Protein AF-A0A107FBV5-F1 (afdb_monomer_lite)

Radius of gyration: 19.69 Å; c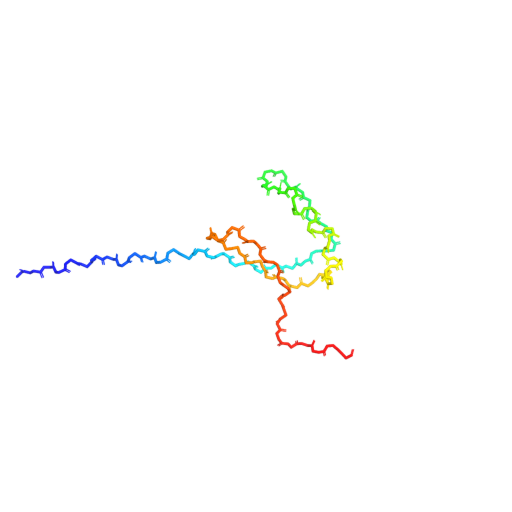hains: 1; bounding box: 31×41×65 Å

Secondary structure (DSSP, 8-state):
-------PPP-----EEEEEEEPPSSPPPPPTTS---HHHHHHHHHGGGGT--TT-EEEEEEETTTTEEEEEE---S-----

Organism: NCBI:txid101571

Foldseek 3Di:
DDDPDPDPDPDPPPQKDKDKDFQAPDQDDDDVPDPDDPVSSVCNVCCVVVVDDGGFIWMWMQRNVVRDTDIDGPPPPDDPDD

pLDDT: mean 76.16, std 14.07, range [40.88, 94.38]

Sequence (82 aa):
MANANHKSRPKKRNLNTRLAMILRSTPDKPKRGWPYLPWMSVIDAHFKLFGFEPGDRVLLDINHKTRQITITPDCIQGEQRP

Structure (mmCIF, N/CA/C/O backbone):
data_AF-A0A107FBV5-F1
#
_entry.id   AF-A0A107FBV5-F1
#
loop_
_atom_site.group_PDB
_atom_site.id
_atom_site.type_symbol
_atom_site.label_atom_id
_atom_site.label_alt_id
_atom_site.label_comp_id
_atom_site.label_asym_id
_atom_site.label_entity_id
_atom_site.label_seq_id
_atom_site.pdbx_PDB_ins_code
_atom_site.Cartn_x
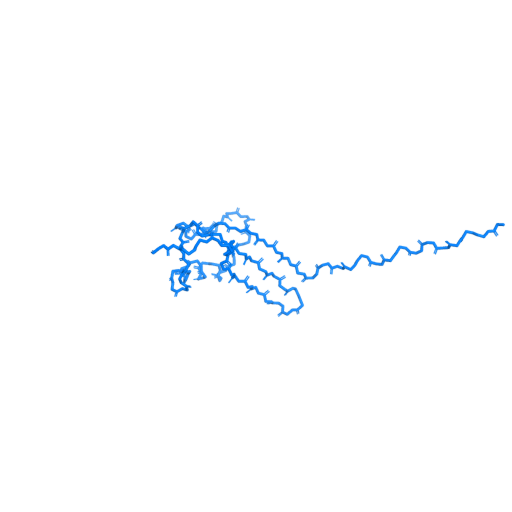_atom_site.Cartn_y
_atom_site.Cartn_z
_atom_site.occupancy
_atom_site.B_iso_or_equiv
_atom_site.auth_seq_id
_atom_site.auth_comp_id
_atom_site.auth_asym_id
_atom_site.auth_atom_id
_atom_site.pdbx_PDB_model_num
ATOM 1 N N . MET A 1 1 ? 0.874 -23.254 54.230 1.00 54.75 1 MET A N 1
ATOM 2 C CA . MET A 1 1 ? 0.389 -23.567 52.868 1.00 54.75 1 MET A CA 1
ATOM 3 C C . MET A 1 1 ? -0.558 -22.464 52.420 1.00 54.75 1 MET A C 1
ATOM 5 O O . MET A 1 1 ? -1.587 -22.310 53.056 1.00 54.75 1 MET A O 1
ATOM 9 N N . ALA A 1 2 ? -0.217 -21.694 51.383 1.00 47.88 2 ALA A N 1
ATOM 10 C CA . ALA A 1 2 ? -1.168 -20.889 50.606 1.00 47.88 2 ALA A CA 1
ATOM 11 C C . ALA A 1 2 ? -0.484 -20.462 49.297 1.00 47.88 2 ALA A C 1
ATOM 13 O O . ALA A 1 2 ? 0.366 -19.576 49.287 1.00 47.88 2 ALA A O 1
ATOM 14 N N . ASN A 1 3 ? -0.809 -21.152 48.204 1.00 52.94 3 ASN A N 1
ATOM 15 C CA . ASN A 1 3 ? -0.356 -20.807 46.862 1.00 52.94 3 ASN A CA 1
ATOM 16 C C . ASN A 1 3 ? -1.263 -19.684 46.334 1.00 52.94 3 ASN A C 1
ATOM 18 O O . ASN A 1 3 ? -2.437 -19.915 46.036 1.00 52.94 3 ASN A O 1
ATOM 22 N N . ALA A 1 4 ? -0.746 -18.455 46.302 1.00 55.12 4 ALA A N 1
ATOM 23 C CA . ALA A 1 4 ? -1.468 -17.294 45.805 1.00 55.12 4 ALA A CA 1
ATOM 24 C C . ALA A 1 4 ? -1.536 -17.349 44.271 1.00 55.12 4 ALA A C 1
ATOM 26 O O . ALA A 1 4 ? -0.555 -17.161 43.559 1.00 55.12 4 ALA A O 1
ATOM 27 N N . ASN A 1 5 ? -2.744 -17.642 43.803 1.00 59.88 5 ASN A N 1
ATOM 28 C CA . ASN A 1 5 ? -3.225 -17.720 42.430 1.00 59.88 5 ASN A CA 1
ATOM 29 C C . ASN A 1 5 ? -2.581 -16.681 41.481 1.00 59.88 5 ASN A C 1
ATOM 31 O O . ASN A 1 5 ? -3.026 -15.535 41.386 1.00 59.88 5 ASN A O 1
ATOM 35 N N . HIS A 1 6 ? -1.550 -17.097 40.742 1.00 58.66 6 HIS A N 1
ATOM 36 C CA . HIS A 1 6 ? -0.882 -16.289 39.723 1.00 58.66 6 HIS A CA 1
ATOM 37 C C . HIS A 1 6 ? -1.736 -16.274 38.442 1.00 58.66 6 HIS A C 1
ATOM 39 O O . HIS A 1 6 ? -1.400 -16.895 37.435 1.00 58.66 6 HIS A O 1
ATOM 45 N N . LYS A 1 7 ? -2.890 -15.591 38.463 1.00 59.38 7 LYS A N 1
ATOM 46 C CA . LYS A 1 7 ? -3.691 -15.399 37.244 1.00 59.38 7 LYS A CA 1
ATOM 47 C C . LYS A 1 7 ? -2.867 -14.583 36.248 1.00 59.38 7 LYS A C 1
ATOM 49 O O . LYS A 1 7 ? -2.569 -13.413 36.483 1.00 59.38 7 LYS A O 1
ATOM 54 N N . SER A 1 8 ? -2.479 -15.204 35.135 1.00 60.75 8 SER A N 1
ATOM 55 C CA . SER A 1 8 ? -1.755 -14.532 34.059 1.00 60.75 8 SER A CA 1
ATOM 56 C C . SER A 1 8 ? -2.579 -13.352 33.545 1.00 60.75 8 SER A C 1
ATOM 58 O O . SER A 1 8 ? -3.709 -13.527 33.083 1.00 60.75 8 SER A O 1
ATOM 60 N N . ARG A 1 9 ? -2.015 -12.146 33.620 1.00 63.81 9 ARG A N 1
ATOM 61 C CA . ARG A 1 9 ? -2.615 -10.926 33.074 1.00 63.81 9 ARG A CA 1
ATOM 62 C C . ARG A 1 9 ? -2.907 -11.152 31.578 1.00 63.81 9 ARG A C 1
ATOM 64 O O . ARG A 1 9 ? -1.996 -11.593 30.874 1.00 63.81 9 ARG A O 1
ATOM 71 N N . PRO A 1 10 ? -4.123 -10.875 31.069 1.00 58.84 10 PRO A N 1
ATOM 72 C CA . PRO A 1 10 ? -4.434 -11.088 29.660 1.00 58.84 10 PRO A CA 1
ATOM 73 C C . PRO A 1 10 ? -3.444 -10.309 28.793 1.00 58.84 10 PRO A C 1
ATOM 75 O O . PRO A 1 10 ? -3.315 -9.090 28.944 1.00 58.84 10 PRO A O 1
ATOM 78 N N . LYS A 1 11 ? -2.725 -11.001 27.899 1.00 62.41 11 LYS A N 1
ATOM 79 C CA . LYS A 1 11 ? -1.890 -10.338 26.891 1.00 62.41 11 LYS A CA 1
ATOM 80 C C . LYS A 1 11 ? -2.795 -9.390 26.111 1.00 62.41 11 LYS A C 1
ATOM 82 O O . LYS A 1 11 ? -3.727 -9.829 25.439 1.00 62.41 11 LYS A O 1
ATOM 87 N N . LYS A 1 12 ? -2.538 -8.087 26.230 1.00 62.97 12 LYS A N 1
ATOM 88 C CA . LYS A 1 12 ? -3.235 -7.041 25.479 1.00 62.97 12 LYS A CA 1
ATOM 89 C C . LYS A 1 12 ? -3.072 -7.389 23.997 1.00 62.97 12 LYS A C 1
ATOM 91 O O . LYS A 1 12 ? -1.958 -7.334 23.480 1.00 62.97 12 LYS A O 1
ATOM 96 N N . ARG A 1 13 ? -4.145 -7.841 23.341 1.00 66.06 13 ARG A N 1
ATOM 97 C CA . ARG A 1 13 ? -4.108 -8.192 21.916 1.00 66.06 13 ARG A CA 1
ATOM 98 C C . ARG A 1 13 ? -3.674 -6.937 21.168 1.00 66.06 13 ARG A C 1
ATOM 100 O O . ARG A 1 13 ? -4.318 -5.898 21.312 1.00 66.06 13 ARG A O 1
ATOM 107 N N . ASN A 1 14 ? -2.558 -7.004 20.446 1.00 67.75 14 ASN A N 1
ATOM 108 C CA . ASN A 1 14 ? -2.158 -5.892 19.599 1.00 67.75 14 ASN A CA 1
ATOM 109 C C . ASN A 1 14 ? -3.188 -5.808 18.468 1.00 67.75 14 ASN A C 1
ATOM 111 O O . ASN A 1 14 ? -3.346 -6.750 17.694 1.00 67.75 14 ASN A O 1
ATOM 115 N N . LEU A 1 15 ? -3.973 -4.733 18.472 1.00 80.19 15 LEU A N 1
ATOM 116 C CA . LEU A 1 15 ? -5.074 -4.508 17.533 1.00 80.19 15 LEU A CA 1
ATOM 117 C C . LEU A 1 15 ? -4.619 -3.718 16.306 1.00 80.19 15 LEU A C 1
ATOM 119 O O . LEU A 1 15 ? -5.464 -3.325 15.509 1.00 80.19 15 LEU A O 1
ATOM 123 N N . ASN A 1 16 ? -3.307 -3.524 16.155 1.00 85.38 16 ASN A N 1
ATOM 124 C CA . ASN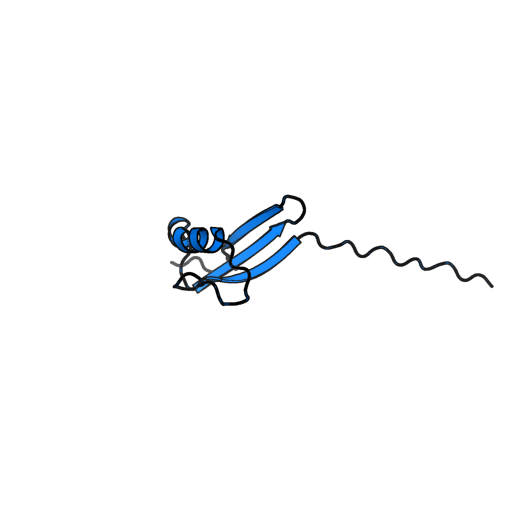 A 1 16 ? -2.699 -2.951 14.969 1.00 85.38 16 ASN A CA 1
ATOM 125 C C . ASN A 1 16 ? -1.690 -3.940 14.383 1.00 85.38 16 ASN A C 1
ATOM 127 O O . ASN A 1 16 ? -0.903 -4.556 15.107 1.00 85.38 16 ASN A O 1
ATOM 131 N N . THR A 1 17 ? -1.709 -4.081 13.063 1.00 89.44 17 THR A N 1
ATOM 132 C CA . THR A 1 17 ? -0.701 -4.831 12.310 1.00 89.44 17 THR A CA 1
ATOM 133 C C . THR A 1 17 ? 0.102 -3.845 11.475 1.00 89.44 17 THR A C 1
ATOM 135 O O . THR A 1 17 ? -0.488 -3.078 10.724 1.00 89.44 17 THR A O 1
ATOM 138 N N . ARG A 1 18 ? 1.433 -3.875 11.602 1.00 88.81 18 ARG A N 1
ATOM 139 C CA . ARG A 1 18 ? 2.355 -3.061 10.801 1.00 88.81 18 ARG A CA 1
ATOM 140 C C . ARG A 1 18 ? 3.222 -3.944 9.924 1.00 88.81 18 ARG A C 1
ATOM 142 O O . ARG A 1 18 ? 3.823 -4.891 10.427 1.00 88.81 18 ARG A O 1
ATOM 149 N N . LEU A 1 19 ? 3.290 -3.620 8.639 1.00 88.06 19 LEU A N 1
ATOM 150 C CA . LEU A 1 19 ? 4.074 -4.345 7.643 1.00 88.06 19 LEU A CA 1
ATOM 151 C C . LEU A 1 19 ? 4.897 -3.338 6.838 1.00 88.06 19 LEU A C 1
ATOM 153 O O . LEU A 1 19 ? 4.348 -2.355 6.353 1.00 88.06 19 LEU A O 1
ATOM 157 N N . ALA A 1 20 ? 6.197 -3.582 6.692 1.00 88.44 20 ALA A N 1
ATOM 158 C CA . ALA A 1 20 ? 7.048 -2.820 5.784 1.00 88.44 20 ALA A CA 1
ATOM 159 C C . ALA A 1 20 ? 7.170 -3.572 4.456 1.00 88.44 20 ALA A C 1
ATOM 161 O O . ALA A 1 20 ? 7.360 -4.791 4.452 1.00 88.44 20 ALA A O 1
ATOM 162 N N . MET A 1 21 ? 7.079 -2.858 3.340 1.00 87.38 21 MET A N 1
ATOM 163 C CA . MET A 1 21 ? 7.211 -3.435 2.002 1.00 87.38 21 MET A CA 1
ATOM 164 C C . MET A 1 21 ? 7.913 -2.468 1.050 1.00 87.38 21 MET A C 1
ATOM 166 O O . MET A 1 21 ? 7.970 -1.271 1.306 1.00 87.38 21 MET A O 1
ATOM 170 N N . ILE A 1 22 ? 8.463 -3.007 -0.037 1.00 87.56 22 ILE A N 1
ATOM 171 C CA . ILE A 1 22 ? 9.059 -2.229 -1.126 1.00 87.56 22 ILE A CA 1
ATOM 172 C C . ILE A 1 22 ? 8.059 -2.189 -2.277 1.00 87.56 22 ILE A C 1
ATOM 174 O O . ILE A 1 22 ? 7.587 -3.246 -2.710 1.00 87.56 22 ILE A O 1
ATOM 178 N N . LEU A 1 23 ? 7.756 -0.992 -2.777 1.00 85.56 23 LEU A N 1
ATOM 179 C CA . LEU A 1 23 ? 6.896 -0.817 -3.938 1.00 85.56 23 LEU A CA 1
ATOM 180 C C . LEU A 1 23 ? 7.580 -1.342 -5.193 1.00 85.56 23 LEU A C 1
ATOM 182 O O . LEU A 1 23 ? 8.749 -1.070 -5.468 1.00 85.56 23 LEU A O 1
ATOM 186 N N . ARG A 1 24 ? 6.838 -2.119 -5.975 1.00 82.25 24 ARG A N 1
ATOM 187 C CA . ARG A 1 24 ? 7.327 -2.688 -7.229 1.00 82.25 24 ARG A CA 1
ATOM 188 C C . ARG A 1 24 ? 6.986 -1.768 -8.389 1.00 82.25 24 ARG A C 1
ATOM 190 O O . ARG A 1 24 ? 6.028 -1.009 -8.345 1.00 82.25 24 ARG A O 1
ATOM 197 N N . SER A 1 25 ? 7.749 -1.889 -9.469 1.00 78.69 25 SER A N 1
ATOM 198 C CA . SER A 1 25 ? 7.495 -1.153 -10.714 1.00 78.69 25 SER A CA 1
ATOM 199 C C . SER A 1 25 ? 6.241 -1.605 -11.454 1.00 78.69 25 SER A C 1
ATOM 201 O O . SER A 1 25 ? 5.755 -0.899 -12.335 1.00 78.69 25 SER A O 1
ATOM 203 N N . THR A 1 26 ? 5.721 -2.782 -11.109 1.00 76.00 26 THR A N 1
ATOM 204 C CA . THR A 1 26 ? 4.503 -3.345 -11.684 1.00 76.00 26 THR A CA 1
ATOM 205 C C . THR A 1 26 ? 3.533 -3.707 -10.562 1.00 76.00 26 THR A C 1
ATOM 207 O O . THR A 1 26 ? 3.998 -4.176 -9.519 1.00 76.00 26 THR A O 1
ATOM 210 N N . PRO A 1 27 ? 2.215 -3.512 -10.769 1.00 74.62 27 PRO A N 1
ATOM 211 C CA . PRO A 1 27 ? 1.195 -3.944 -9.821 1.00 74.62 27 PRO A CA 1
ATOM 212 C C . PRO A 1 27 ? 1.358 -5.417 -9.471 1.00 74.62 27 PRO A C 1
ATOM 214 O O . PRO A 1 27 ? 1.666 -6.242 -10.345 1.00 74.62 27 PRO A O 1
ATOM 217 N N . ASP A 1 28 ? 1.107 -5.768 -8.213 1.00 73.88 28 ASP A N 1
ATOM 218 C CA . ASP A 1 28 ? 1.095 -7.170 -7.834 1.00 73.88 28 ASP A CA 1
ATOM 219 C C . ASP A 1 28 ? -0.094 -7.841 -8.530 1.00 73.88 28 ASP A C 1
ATOM 221 O O . ASP A 1 28 ? -1.250 -7.440 -8.393 1.00 73.88 28 ASP A O 1
ATOM 225 N N . LYS A 1 29 ? 0.190 -8.878 -9.322 1.00 74.88 29 LYS A N 1
ATOM 226 C CA . LYS A 1 29 ? -0.858 -9.668 -9.971 1.00 74.88 29 LYS A CA 1
ATOM 227 C C . LYS A 1 29 ? -1.466 -10.642 -8.959 1.00 74.88 29 LYS A C 1
ATOM 229 O O . LYS A 1 29 ? -0.717 -11.223 -8.164 1.00 74.88 29 LYS A O 1
ATOM 234 N N . PRO A 1 30 ? -2.786 -10.901 -9.018 1.00 76.12 30 PRO A N 1
ATOM 235 C CA . PRO A 1 30 ? -3.404 -11.954 -8.224 1.00 76.12 30 PRO A CA 1
ATOM 236 C C . PRO A 1 30 ? -2.674 -13.279 -8.457 1.00 76.12 30 PRO A C 1
ATOM 238 O O . PRO A 1 30 ? -2.605 -13.781 -9.580 1.00 76.12 30 PRO A O 1
ATOM 241 N N . LYS A 1 31 ? -2.116 -13.857 -7.390 1.00 75.19 31 LYS A N 1
ATOM 242 C CA . LYS A 1 31 ? -1.544 -15.206 -7.425 1.00 75.19 31 LYS A CA 1
ATOM 243 C C . LYS A 1 31 ? -2.630 -16.214 -7.076 1.00 75.19 31 LYS A C 1
ATOM 245 O O . LYS A 1 31 ? -3.402 -16.006 -6.142 1.00 75.19 31 LYS A O 1
ATOM 250 N N . ARG A 1 32 ? -2.675 -17.335 -7.801 1.00 77.75 32 ARG A N 1
ATOM 251 C CA . ARG A 1 32 ? -3.612 -18.431 -7.517 1.00 77.75 32 ARG A CA 1
ATOM 252 C C . ARG A 1 32 ? -3.442 -18.885 -6.059 1.00 77.75 32 ARG A C 1
ATOM 254 O O . ARG A 1 32 ? -2.334 -19.215 -5.650 1.00 77.75 32 ARG A O 1
ATOM 261 N N . GLY A 1 33 ? -4.529 -18.874 -5.286 1.00 77.19 33 GLY A N 1
ATOM 262 C CA . GLY A 1 33 ? -4.532 -19.255 -3.866 1.00 77.19 33 GLY A CA 1
ATOM 263 C C . GLY A 1 33 ? -4.218 -18.129 -2.873 1.00 77.19 33 GLY A C 1
ATOM 264 O O . GLY A 1 33 ? -4.312 -18.362 -1.672 1.00 77.19 33 GLY A O 1
ATOM 265 N N . TRP A 1 34 ? -3.897 -16.918 -3.337 1.00 73.94 34 TRP A N 1
ATOM 266 C CA . TRP A 1 34 ? -3.763 -15.745 -2.471 1.00 73.94 34 TRP A CA 1
ATOM 267 C C . TRP A 1 34 ? -5.039 -14.902 -2.536 1.00 73.94 34 TRP A C 1
ATOM 269 O O . TRP A 1 34 ? -5.546 -14.669 -3.636 1.00 73.94 34 TRP A O 1
ATOM 279 N N . PRO A 1 35 ? -5.569 -14.426 -1.395 1.00 72.31 35 PRO A N 1
ATOM 280 C CA . PRO A 1 35 ? -6.671 -13.478 -1.411 1.00 72.31 35 PRO A CA 1
ATOM 281 C C . PRO A 1 35 ? -6.171 -12.175 -2.040 1.00 72.31 35 PRO A C 1
ATOM 283 O O . PRO A 1 35 ? -5.425 -11.420 -1.425 1.00 72.31 35 PRO A O 1
ATOM 286 N N . TYR A 1 36 ? -6.555 -11.937 -3.291 1.00 73.75 36 TYR A N 1
ATOM 287 C CA . TYR A 1 36 ? -6.292 -10.681 -3.974 1.00 73.75 36 TYR A CA 1
ATOM 288 C C . TYR A 1 36 ? -7.544 -9.825 -3.902 1.00 73.75 36 TYR A C 1
ATOM 290 O O . TYR A 1 36 ? -8.585 -10.174 -4.463 1.00 73.75 36 TYR A O 1
ATOM 298 N N . LEU A 1 37 ? -7.460 -8.727 -3.161 1.00 79.62 37 LEU A N 1
ATOM 299 C CA . LEU A 1 37 ? -8.597 -7.840 -2.985 1.00 79.62 37 LEU A CA 1
ATOM 300 C C . LEU A 1 37 ? -8.666 -6.882 -4.184 1.00 79.62 37 LEU A C 1
ATOM 302 O O . LEU A 1 37 ? -7.639 -6.297 -4.529 1.00 79.62 37 LEU A O 1
ATOM 306 N N . PRO A 1 38 ? -9.841 -6.665 -4.807 1.00 76.25 38 PRO A N 1
ATOM 307 C CA . PRO A 1 38 ? -9.959 -5.814 -5.996 1.00 76.25 38 PRO A CA 1
ATOM 308 C C . PRO A 1 38 ? -9.355 -4.413 -5.824 1.00 76.25 38 PRO A C 1
ATOM 310 O O . PRO A 1 38 ? -8.739 -3.885 -6.748 1.00 76.25 38 PRO A O 1
ATOM 313 N N . TRP A 1 39 ? -9.460 -3.839 -4.621 1.00 82.00 39 TRP A N 1
ATOM 314 C CA . TRP A 1 39 ? -8.910 -2.522 -4.307 1.00 82.00 39 TRP A CA 1
ATOM 315 C C . TRP A 1 39 ? -7.378 -2.463 -4.374 1.00 82.00 39 TRP A C 1
ATOM 317 O O . TRP A 1 39 ? -6.852 -1.390 -4.640 1.00 82.00 39 TRP A O 1
ATOM 327 N N . MET A 1 40 ? -6.655 -3.577 -4.191 1.00 80.00 40 MET A N 1
ATOM 328 C CA . MET A 1 40 ? -5.185 -3.587 -4.269 1.00 80.00 40 MET A CA 1
ATOM 329 C C . MET A 1 40 ? -4.711 -3.198 -5.671 1.00 80.00 40 MET A C 1
ATOM 331 O O . MET A 1 40 ? -3.837 -2.352 -5.795 1.00 80.00 40 MET A O 1
ATOM 335 N N . SER A 1 41 ? -5.362 -3.717 -6.720 1.00 77.94 41 SER A N 1
ATOM 336 C CA . SER A 1 41 ? -5.057 -3.331 -8.109 1.00 77.94 41 SER A CA 1
ATOM 337 C C . SER A 1 41 ? -5.281 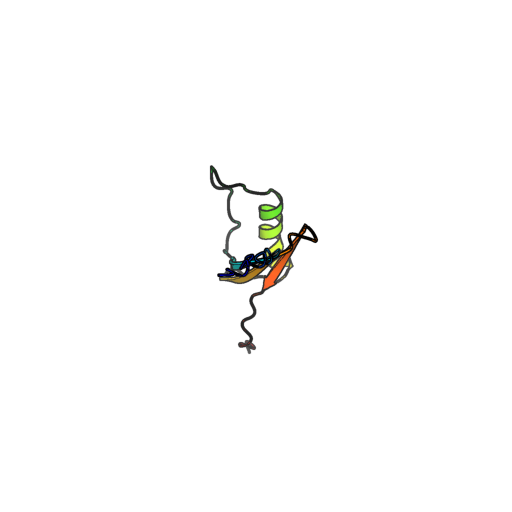-1.842 -8.373 1.00 77.94 41 SER A C 1
ATOM 339 O O . SER A 1 41 ? -4.514 -1.208 -9.096 1.00 77.94 41 SER A O 1
ATOM 341 N N . VAL A 1 42 ? -6.329 -1.279 -7.764 1.00 82.50 42 VAL A N 1
ATOM 342 C CA . VAL A 1 42 ? -6.669 0.138 -7.888 1.00 82.50 42 VAL A CA 1
ATOM 343 C C . VAL A 1 42 ? -5.608 0.974 -7.184 1.00 82.50 42 VAL A C 1
ATOM 345 O O . VAL A 1 42 ? -5.072 1.891 -7.792 1.00 82.50 42 VAL A O 1
ATOM 348 N N . ILE A 1 43 ? -5.256 0.641 -5.943 1.00 82.81 43 ILE A N 1
ATOM 349 C CA . ILE A 1 43 ? -4.217 1.350 -5.190 1.00 82.81 43 ILE A CA 1
ATOM 350 C C . ILE A 1 43 ? -2.859 1.271 -5.901 1.00 82.81 43 ILE A C 1
ATOM 352 O O . ILE A 1 43 ? -2.235 2.314 -6.089 1.00 82.81 43 ILE A O 1
ATOM 356 N N . ASP A 1 44 ? -2.459 0.092 -6.391 1.00 80.12 44 ASP A N 1
ATOM 357 C CA . ASP A 1 44 ? -1.216 -0.092 -7.151 1.00 80.12 44 ASP A CA 1
ATOM 358 C C . ASP A 1 44 ? -1.145 0.833 -8.377 1.00 80.12 44 ASP A C 1
ATOM 360 O O . ASP A 1 44 ? -0.105 1.430 -8.658 1.00 80.12 44 ASP A O 1
ATOM 364 N N . ALA A 1 45 ? -2.261 0.995 -9.098 1.00 80.38 45 ALA A N 1
ATOM 365 C CA . ALA A 1 45 ? -2.341 1.888 -10.255 1.00 80.38 45 ALA A CA 1
ATOM 366 C C . ALA A 1 45 ? -2.260 3.379 -9.877 1.00 80.38 45 ALA A C 1
ATOM 368 O O . ALA A 1 45 ? -1.783 4.188 -10.673 1.00 80.38 45 ALA A O 1
ATOM 369 N N . HIS A 1 46 ? -2.713 3.747 -8.676 1.00 84.50 46 HIS A N 1
ATOM 370 C CA . HIS A 1 46 ? -2.761 5.136 -8.213 1.00 84.50 46 HIS A CA 1
ATOM 371 C C . HIS A 1 46 ? -1.522 5.556 -7.413 1.00 84.50 46 HIS A C 1
ATOM 373 O O . HIS A 1 46 ? -1.379 6.742 -7.129 1.00 84.50 46 HIS A O 1
ATOM 379 N N . PHE A 1 47 ? -0.593 4.648 -7.091 1.00 83.56 47 PHE A N 1
ATOM 380 C CA . PHE A 1 47 ? 0.609 4.991 -6.318 1.00 83.56 47 PHE A CA 1
ATOM 381 C C . PHE A 1 47 ? 1.404 6.155 -6.916 1.00 83.56 47 PHE A C 1
ATOM 383 O O . PHE A 1 47 ? 1.748 7.087 -6.190 1.00 83.56 47 PHE A O 1
ATOM 390 N N . LYS A 1 48 ? 1.590 6.176 -8.240 1.00 78.75 48 LYS A N 1
ATOM 391 C CA . LYS A 1 48 ? 2.262 7.293 -8.925 1.00 78.75 48 LYS A CA 1
ATOM 392 C C . LYS A 1 48 ? 1.528 8.624 -8.759 1.00 78.75 48 LYS A C 1
ATOM 394 O O . LYS A 1 48 ? 2.166 9.656 -8.593 1.00 78.75 48 LYS A O 1
ATOM 399 N N . LEU A 1 49 ? 0.192 8.616 -8.770 1.00 83.12 49 LEU A N 1
ATOM 400 C CA . LEU A 1 49 ? -0.609 9.831 -8.566 1.00 83.12 49 LEU A CA 1
ATOM 401 C C . LEU A 1 49 ? -0.458 10.385 -7.145 1.00 83.12 49 LEU A C 1
ATOM 403 O O . LEU A 1 49 ? -0.602 11.584 -6.935 1.00 83.12 49 LEU A O 1
ATOM 407 N N . PHE A 1 50 ? -0.145 9.519 -6.182 1.00 82.12 50 PHE A N 1
ATOM 408 C CA . PHE A 1 50 ? 0.140 9.900 -4.802 1.00 82.12 50 PHE A CA 1
ATOM 409 C C . PHE A 1 50 ? 1.623 10.221 -4.551 1.00 82.12 50 PHE A C 1
ATOM 411 O O . PHE A 1 50 ? 1.997 10.467 -3.407 1.00 82.12 50 PHE A O 1
ATOM 418 N N . GLY A 1 51 ? 2.456 10.243 -5.598 1.00 83.31 51 GLY A N 1
ATOM 419 C CA . GLY A 1 51 ? 3.878 10.577 -5.506 1.00 83.31 51 GLY A CA 1
ATOM 420 C C . GLY A 1 51 ? 4.770 9.442 -5.003 1.00 83.31 51 GLY A C 1
ATOM 421 O O . GLY A 1 51 ? 5.895 9.709 -4.594 1.00 83.31 51 GLY A O 1
ATOM 422 N N . PHE A 1 52 ? 4.285 8.198 -5.012 1.00 85.56 52 PHE A N 1
ATOM 423 C CA . PHE A 1 52 ? 5.118 7.034 -4.729 1.00 85.56 52 PHE A CA 1
ATOM 424 C C . PHE A 1 52 ? 5.826 6.552 -5.992 1.00 85.56 52 PHE A C 1
ATOM 426 O O . PHE A 1 52 ? 5.202 6.393 -7.047 1.00 85.56 52 PHE A O 1
ATOM 433 N N . GLU A 1 53 ? 7.10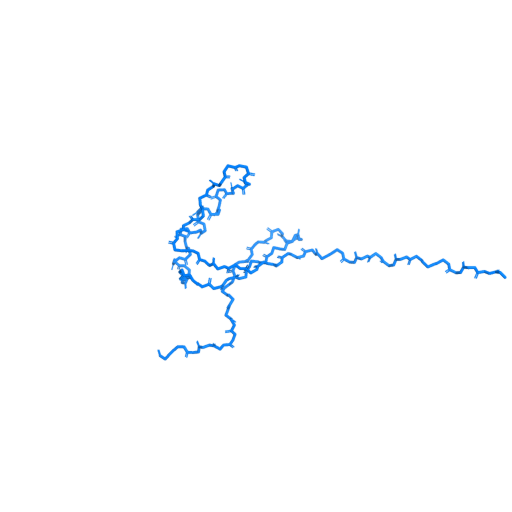0 6.213 -5.847 1.00 85.75 53 GLU A N 1
ATOM 434 C CA . GLU A 1 53 ? 7.925 5.661 -6.910 1.00 85.75 53 GLU A CA 1
ATOM 435 C C . GLU A 1 53 ? 8.237 4.173 -6.677 1.00 85.75 53 GLU A C 1
ATOM 437 O O . GLU A 1 53 ? 8.329 3.691 -5.542 1.00 85.75 53 GLU A O 1
ATOM 442 N N . PRO A 1 54 ? 8.427 3.389 -7.752 1.00 85.25 54 PRO A N 1
ATOM 443 C CA . PRO A 1 54 ? 8.976 2.046 -7.637 1.00 85.25 54 PRO A CA 1
ATOM 444 C C . PRO A 1 54 ? 10.310 2.039 -6.883 1.00 85.25 54 PRO A C 1
ATOM 446 O O . PRO A 1 54 ? 11.218 2.801 -7.201 1.00 85.25 54 PRO A O 1
ATOM 449 N N . GLY A 1 55 ? 10.455 1.123 -5.930 1.00 85.25 55 GLY A N 1
ATOM 450 C CA . GLY A 1 55 ? 11.619 1.045 -5.048 1.00 85.25 55 GLY A CA 1
ATOM 451 C C . GLY A 1 55 ? 11.434 1.774 -3.718 1.00 85.25 55 GLY A C 1
ATOM 452 O O . GLY A 1 55 ? 12.188 1.487 -2.786 1.00 85.25 55 GLY A O 1
ATOM 453 N N . ASP A 1 56 ? 10.414 2.627 -3.583 1.00 87.06 56 ASP A N 1
ATOM 454 C CA . ASP A 1 56 ? 10.099 3.253 -2.303 1.00 87.06 56 ASP A CA 1
ATOM 455 C C . ASP A 1 56 ? 9.720 2.198 -1.268 1.00 87.06 56 ASP A C 1
ATOM 457 O O . ASP A 1 56 ? 8.968 1.248 -1.525 1.00 87.06 56 ASP A O 1
ATOM 461 N N . ARG A 1 57 ? 10.232 2.385 -0.055 1.00 89.62 57 ARG A N 1
ATOM 462 C CA . ARG A 1 57 ? 9.789 1.619 1.099 1.00 89.62 57 ARG A CA 1
ATOM 463 C C . ARG A 1 57 ? 8.522 2.263 1.635 1.00 89.62 57 ARG A C 1
ATOM 465 O O . ARG A 1 57 ? 8.451 3.479 1.768 1.00 89.62 57 ARG A O 1
ATOM 472 N N . VAL A 1 58 ? 7.521 1.451 1.944 1.00 88.44 58 VAL A N 1
ATOM 473 C CA . VAL A 1 58 ? 6.251 1.909 2.508 1.00 88.44 58 VAL A CA 1
ATOM 474 C C . VAL A 1 58 ? 5.883 1.094 3.733 1.00 88.44 58 VAL A C 1
ATOM 476 O O . VAL A 1 58 ? 6.197 -0.096 3.846 1.00 88.44 58 VAL A O 1
ATOM 479 N N . LEU A 1 59 ? 5.190 1.754 4.654 1.00 90.25 59 LEU A N 1
ATOM 480 C CA . LEU A 1 59 ? 4.606 1.153 5.837 1.00 90.25 59 LEU A CA 1
ATOM 481 C C . LEU A 1 59 ? 3.097 1.010 5.637 1.00 90.25 59 LEU A C 1
ATOM 483 O O . LEU A 1 59 ? 2.401 1.992 5.384 1.00 90.25 59 LEU A O 1
ATOM 487 N N . LEU A 1 60 ? 2.606 -0.215 5.802 1.00 89.50 60 LEU A N 1
ATOM 488 C CA . LEU A 1 60 ? 1.192 -0.554 5.859 1.00 89.50 60 LEU A CA 1
ATOM 489 C C . LEU A 1 60 ? 0.775 -0.715 7.325 1.00 89.50 60 LEU A C 1
ATOM 491 O O . LEU A 1 60 ? 1.240 -1.634 8.002 1.00 89.50 60 LEU A O 1
ATOM 495 N N . ASP A 1 61 ? -0.102 0.160 7.808 1.00 91.06 61 ASP A N 1
ATOM 496 C CA . ASP A 1 61 ? -0.702 0.092 9.143 1.00 91.06 61 ASP A CA 1
ATOM 497 C C . ASP A 1 61 ? -2.169 -0.329 9.023 1.00 91.06 61 ASP A C 1
ATOM 499 O O . ASP A 1 61 ? -2.968 0.326 8.357 1.00 91.06 61 ASP A O 1
ATOM 503 N N . ILE A 1 62 ? -2.523 -1.449 9.650 1.00 91.31 62 ILE A N 1
ATOM 504 C CA . ILE A 1 62 ? -3.882 -1.988 9.665 1.00 91.31 62 ILE A CA 1
ATOM 505 C C . ILE A 1 62 ? -4.427 -1.823 11.073 1.00 91.31 62 ILE A C 1
ATOM 507 O O . ILE A 1 62 ? -4.019 -2.539 11.993 1.00 91.31 62 ILE A O 1
ATOM 511 N N . ASN A 1 63 ? -5.373 -0.905 11.229 1.00 91.88 63 ASN A N 1
ATOM 512 C CA . ASN A 1 63 ? -6.075 -0.691 12.480 1.00 91.88 63 ASN A CA 1
ATOM 513 C C . ASN A 1 63 ? -7.341 -1.548 12.513 1.00 91.88 63 ASN A C 1
ATOM 515 O O . ASN A 1 63 ? -8.349 -1.240 11.872 1.00 91.88 63 ASN A O 1
ATOM 519 N N . HIS A 1 64 ? -7.313 -2.621 13.305 1.00 87.44 64 HIS A N 1
ATOM 520 C CA . HIS A 1 64 ? -8.426 -3.569 13.394 1.00 87.44 64 HIS A CA 1
ATOM 521 C C . HIS A 1 64 ? -9.645 -2.999 14.135 1.00 87.44 64 HIS A C 1
ATOM 523 O O . HIS A 1 64 ? -10.742 -3.536 13.998 1.00 87.44 64 HIS A O 1
ATOM 529 N N . LYS A 1 65 ? -9.488 -1.913 14.911 1.00 90.88 65 LYS A N 1
ATOM 530 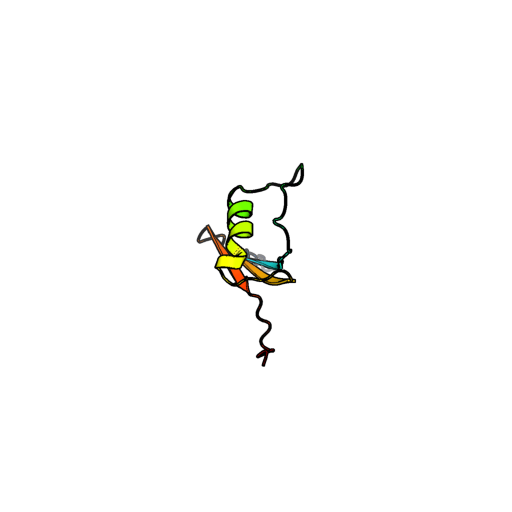C CA . LYS A 1 65 ? -10.612 -1.248 15.594 1.00 90.88 65 LYS A CA 1
ATOM 531 C C . LYS A 1 65 ? -11.393 -0.349 14.646 1.00 90.88 65 LYS A C 1
ATOM 533 O O . LYS A 1 65 ? -12.613 -0.448 14.590 1.00 90.88 65 LYS A O 1
ATOM 538 N N . THR A 1 66 ? -10.693 0.527 13.927 1.00 94.38 66 THR A N 1
ATOM 539 C CA . THR A 1 66 ? -11.316 1.481 12.995 1.00 94.38 66 THR A CA 1
ATOM 540 C C . THR A 1 66 ? -11.540 0.884 11.610 1.00 94.38 66 THR A C 1
ATOM 542 O O . THR A 1 66 ? -12.228 1.494 10.799 1.00 94.38 66 THR A O 1
ATOM 545 N N . ARG A 1 67 ? -11.006 -0.321 11.353 1.00 89.56 67 ARG A N 1
ATOM 546 C CA . ARG A 1 67 ? -11.043 -1.014 10.056 1.00 89.56 67 ARG A CA 1
ATOM 547 C C . ARG A 1 67 ? -10.404 -0.180 8.945 1.00 89.56 67 ARG A C 1
ATOM 549 O O . ARG A 1 67 ? -10.892 -0.149 7.821 1.00 89.56 67 ARG A O 1
ATOM 556 N N . GLN A 1 68 ? -9.318 0.505 9.287 1.00 91.44 68 GLN A N 1
ATOM 557 C CA . GLN A 1 68 ? -8.573 1.363 8.375 1.00 91.44 68 GLN A CA 1
ATOM 558 C C . GLN A 1 68 ? -7.257 0.706 7.984 1.00 91.44 68 GLN A C 1
ATOM 560 O O . GLN A 1 68 ? -6.611 0.045 8.801 1.00 91.44 68 GLN A O 1
ATOM 565 N N . ILE A 1 69 ? -6.878 0.921 6.729 1.00 89.12 69 ILE A N 1
ATOM 566 C CA . ILE A 1 69 ? -5.575 0.567 6.186 1.00 89.12 69 ILE A CA 1
ATOM 567 C C . ILE A 1 69 ? -4.917 1.874 5.754 1.00 89.12 69 ILE A C 1
ATOM 569 O O . ILE A 1 69 ? -5.473 2.594 4.927 1.00 89.12 69 ILE A O 1
ATOM 573 N N . THR A 1 70 ? -3.749 2.166 6.314 1.00 90.19 70 THR A N 1
ATOM 574 C CA . THR A 1 70 ? -2.965 3.360 5.997 1.00 90.19 70 THR A CA 1
ATOM 575 C C . THR A 1 70 ? -1.668 2.937 5.326 1.00 90.19 70 THR A C 1
ATOM 577 O O . THR A 1 70 ? -0.944 2.100 5.863 1.00 90.19 70 THR A O 1
ATOM 580 N N . ILE A 1 71 ? -1.381 3.523 4.163 1.00 88.31 71 ILE A N 1
ATOM 581 C CA . ILE A 1 71 ? -0.109 3.369 3.453 1.00 88.31 71 ILE A CA 1
ATOM 582 C C . ILE A 1 71 ? 0.620 4.697 3.551 1.00 88.31 71 ILE A C 1
ATOM 584 O O . ILE A 1 71 ? 0.119 5.719 3.090 1.00 88.31 71 ILE A O 1
ATOM 588 N N . THR A 1 72 ? 1.797 4.679 4.152 1.00 89.12 72 THR A N 1
ATOM 589 C CA . THR A 1 72 ? 2.670 5.851 4.252 1.00 89.12 72 THR A CA 1
ATOM 590 C C . THR A 1 72 ? 4.031 5.510 3.673 1.00 89.12 72 THR A C 1
ATOM 592 O O . THR A 1 72 ? 4.496 4.389 3.901 1.00 89.12 72 THR A O 1
ATOM 595 N N . PRO A 1 73 ? 4.695 6.446 2.974 1.00 85.94 73 PRO A N 1
ATOM 596 C CA . PRO A 1 73 ? 6.105 6.287 2.664 1.00 85.94 73 PRO A CA 1
ATOM 597 C C . PRO A 1 73 ? 6.863 6.015 3.966 1.00 85.94 73 PRO A C 1
ATOM 599 O O . PRO A 1 73 ? 6.655 6.690 4.975 1.00 85.94 73 PRO A O 1
ATOM 602 N N . ASP A 1 74 ? 7.702 4.989 3.962 1.00 82.12 74 ASP A N 1
ATOM 603 C CA . ASP A 1 74 ? 8.662 4.737 5.028 1.00 82.12 74 ASP A CA 1
ATOM 604 C C . ASP A 1 74 ? 9.856 5.650 4.759 1.00 82.12 74 ASP A C 1
ATOM 606 O O . ASP A 1 74 ? 10.917 5.219 4.304 1.00 82.12 74 ASP A O 1
ATOM 610 N N . CYS A 1 75 ? 9.640 6.953 4.963 1.00 66.38 75 CYS A N 1
ATOM 611 C CA . CYS A 1 75 ? 10.720 7.918 4.991 1.00 66.38 75 CYS A CA 1
ATOM 612 C C . CYS A 1 75 ? 11.540 7.592 6.238 1.00 66.38 75 CYS A C 1
ATOM 614 O O . CYS A 1 75 ? 11.277 8.101 7.329 1.00 66.38 75 CYS A O 1
ATOM 616 N N . ILE A 1 76 ? 12.541 6.725 6.091 1.00 57.75 76 ILE A N 1
ATOM 617 C CA . ILE A 1 76 ? 13.665 6.731 7.016 1.00 57.75 76 ILE A CA 1
ATOM 618 C C . ILE A 1 76 ? 14.166 8.177 6.978 1.00 57.75 76 ILE A C 1
ATOM 620 O O . ILE A 1 76 ? 14.570 8.665 5.925 1.00 57.75 76 ILE A O 1
ATOM 624 N N . GLN A 1 77 ? 14.000 8.907 8.082 1.00 47.56 77 GLN A N 1
ATOM 625 C CA . GLN A 1 77 ? 14.485 10.276 8.226 1.00 47.56 77 GLN A CA 1
ATOM 626 C C . GLN A 1 77 ? 15.957 10.318 7.806 1.00 47.56 77 GLN A C 1
ATOM 628 O O . GLN A 1 77 ? 16.809 9.808 8.527 1.00 47.56 77 GLN A O 1
ATOM 633 N N . GLY A 1 78 ? 16.242 10.897 6.641 1.00 47.06 78 GLY A N 1
ATOM 634 C CA . GLY A 1 78 ? 17.602 11.002 6.122 1.00 47.06 78 GLY A CA 1
ATOM 635 C C . GLY A 1 78 ? 17.691 10.640 4.650 1.00 47.06 78 GLY A C 1
ATOM 636 O O . GLY A 1 78 ? 18.154 9.566 4.314 1.00 47.06 78 GLY A O 1
ATOM 637 N N . GLU A 1 79 ? 17.193 11.519 3.788 1.00 45.22 79 GLU A N 1
ATOM 638 C CA . GLU A 1 79 ? 17.987 12.070 2.688 1.00 45.22 79 GLU A CA 1
ATOM 639 C C . GLU A 1 79 ? 17.138 13.202 2.096 1.00 45.22 79 GLU A C 1
ATOM 641 O O . GLU A 1 79 ? 16.183 12.974 1.350 1.00 45.22 79 GLU A O 1
ATOM 646 N N . GLN A 1 80 ? 17.439 14.445 2.475 1.00 40.88 80 GLN A N 1
ATOM 647 C CA . GLN A 1 80 ? 17.140 15.557 1.580 1.00 40.88 80 GLN A CA 1
ATOM 648 C C . GLN A 1 80 ? 17.949 15.265 0.314 1.00 40.88 80 GLN A C 1
ATOM 650 O O . GLN A 1 80 ? 19.172 15.384 0.331 1.00 40.88 80 GLN A O 1
ATOM 655 N N . ARG A 1 81 ? 17.299 14.770 -0.743 1.00 41.53 81 ARG A N 1
ATOM 656 C CA . ARG A 1 81 ? 17.953 14.713 -2.052 1.00 41.53 81 ARG A CA 1
ATOM 657 C C . ARG A 1 81 ? 18.139 16.162 -2.539 1.00 41.53 81 ARG A C 1
ATOM 659 O O . ARG A 1 81 ? 17.212 16.949 -2.338 1.00 41.53 81 ARG A O 1
ATOM 666 N N . PRO A 1 82 ? 19.322 16.502 -3.081 1.00 44.09 82 PRO A N 1
ATOM 667 C CA . PRO A 1 82 ? 19.693 17.864 -3.470 1.00 44.09 82 PRO A CA 1
ATOM 668 C C . PRO A 1 82 ? 18.817 18.434 -4.589 1.00 44.09 82 PRO A C 1
ATOM 670 O O . PRO A 1 82 ? 18.267 17.633 -5.381 1.00 44.09 82 PRO A O 1
#